Protein AF-A0A920JLR1-F1 (afdb_monomer)

pLDDT: mean 83.34, std 10.09, range [55.19, 95.56]

Solvent-accessible surface area (backbone atoms only — not comparable to full-atom values): 5820 Å² total; per-residue (Å²): 132,66,80,29,56,64,84,44,36,62,77,63,21,90,54,52,91,77,55,85,54,71,63,62,31,38,53,54,38,68,71,50,58,66,67,69,56,52,70,78,49,94,82,64,94,48,66,65,51,44,42,68,67,50,43,50,48,52,71,75,63,57,45,93,74,83,86,86,86,84,74,51,83,55,56,68,64,47,54,50,47,38,64,70,57,41,51,62,69,68,52,131

Radius of gyration: 15.42 Å; Cα contacts (8 Å, |Δi|>4): 59; chains: 1; bounding box: 32×29×36 Å

Structure (mmCIF, N/CA/C/O backbone):
data_AF-A0A920JLR1-F1
#
_entry.id   AF-A0A920JLR1-F1
#
loop_
_atom_site.group_PDB
_atom_site.id
_atom_site.type_symbol
_atom_site.label_atom_id
_atom_site.label_alt_id
_atom_site.label_comp_id
_atom_site.label_asym_id
_atom_site.label_entity_id
_atom_site.label_seq_id
_atom_site.pdbx_PDB_ins_code
_atom_site.Cartn_x
_atom_site.Cartn_y
_atom_site.Cartn_z
_atom_site.occupancy
_atom_site.B_iso_or_equiv
_atom_site.auth_seq_id
_atom_site.auth_comp_id
_atom_site.auth_asym_id
_atom_site.auth_atom_id
_atom_site.pdbx_PDB_model_num
ATOM 1 N N . MET A 1 1 ? 13.662 4.618 -14.945 1.00 55.19 1 MET A N 1
ATOM 2 C CA . MET A 1 1 ? 12.712 3.898 -14.062 1.00 55.19 1 MET A CA 1
ATOM 3 C C . MET A 1 1 ? 12.820 4.418 -12.626 1.00 55.19 1 MET A C 1
ATOM 5 O O . MET A 1 1 ? 13.938 4.534 -12.133 1.00 55.19 1 MET A O 1
ATOM 9 N N . GLY A 1 2 ? 11.710 4.750 -11.951 1.00 61.19 2 GLY A N 1
ATOM 10 C CA . GLY A 1 2 ? 11.730 5.118 -10.523 1.00 61.19 2 GLY A CA 1
ATOM 11 C C . GLY A 1 2 ? 12.158 3.930 -9.648 1.00 61.19 2 GLY A C 1
ATOM 12 O O . GLY A 1 2 ? 11.765 2.801 -9.933 1.00 61.19 2 GLY A O 1
ATOM 13 N N . LYS A 1 3 ? 12.993 4.152 -8.620 1.00 68.25 3 LYS A N 1
ATOM 14 C CA . LYS A 1 3 ? 13.584 3.067 -7.803 1.00 68.25 3 LYS A CA 1
ATOM 15 C C . LYS A 1 3 ? 12.534 2.155 -7.151 1.00 68.25 3 LYS A C 1
ATOM 17 O O . LYS A 1 3 ? 12.769 0.954 -7.088 1.00 68.25 3 LYS A O 1
ATOM 22 N N . SER A 1 4 ? 11.396 2.707 -6.732 1.00 64.31 4 SER A N 1
ATOM 23 C CA . SER A 1 4 ? 10.309 1.977 -6.067 1.00 64.31 4 SER A CA 1
ATOM 24 C C . SER A 1 4 ? 9.668 0.918 -6.972 1.00 64.31 4 SER A C 1
ATOM 26 O O . SER A 1 4 ? 9.545 -0.240 -6.584 1.00 64.31 4 SER A O 1
ATOM 28 N N . LEU A 1 5 ? 9.365 1.259 -8.228 1.00 70.25 5 LEU A N 1
ATOM 29 C CA . LEU A 1 5 ? 8.638 0.375 -9.151 1.00 70.25 5 LEU A CA 1
ATOM 30 C C . LEU A 1 5 ? 9.429 -0.848 -9.637 1.00 70.25 5 LEU A C 1
ATOM 32 O O . LEU A 1 5 ? 8.873 -1.717 -10.311 1.00 70.25 5 LEU A O 1
ATOM 36 N N . LYS A 1 6 ? 10.722 -0.953 -9.304 1.00 72.38 6 LYS A N 1
ATOM 37 C CA . LYS A 1 6 ? 11.556 -2.092 -9.712 1.00 72.38 6 LYS A CA 1
ATOM 38 C C . LYS A 1 6 ? 11.037 -3.431 -9.189 1.00 72.38 6 LYS A C 1
ATOM 40 O O . LYS A 1 6 ? 11.238 -4.427 -9.881 1.00 72.38 6 LYS A O 1
ATOM 45 N N . SER A 1 7 ? 10.403 -3.458 -8.017 1.00 66.56 7 SER A N 1
ATOM 46 C CA . SER A 1 7 ? 9.827 -4.675 -7.427 1.00 66.56 7 SER A CA 1
ATOM 47 C C . SER A 1 7 ? 8.563 -5.146 -8.149 1.00 66.56 7 SER A C 1
ATOM 49 O O . SER A 1 7 ? 8.205 -6.314 -8.055 1.00 66.56 7 SER A O 1
ATOM 51 N N . TRP A 1 8 ? 7.897 -4.268 -8.903 1.00 70.62 8 TRP A N 1
ATOM 52 C CA . TRP A 1 8 ? 6.616 -4.550 -9.558 1.00 70.62 8 TRP A CA 1
ATOM 53 C C . TRP A 1 8 ? 6.754 -4.817 -11.055 1.00 70.62 8 TRP A C 1
ATOM 55 O O . TRP A 1 8 ? 5.755 -4.856 -11.766 1.00 70.62 8 TRP A O 1
ATOM 65 N N . ARG A 1 9 ? 7.976 -5.023 -11.569 1.00 71.69 9 ARG A N 1
ATOM 66 C CA . ARG A 1 9 ? 8.210 -5.163 -13.017 1.00 71.69 9 ARG A CA 1
ATOM 67 C C . ARG A 1 9 ? 7.308 -6.200 -13.682 1.00 71.69 9 ARG A C 1
ATOM 69 O O . ARG A 1 9 ? 6.630 -5.836 -14.631 1.00 71.69 9 ARG A O 1
ATOM 76 N N . GLY A 1 10 ? 7.206 -7.407 -13.127 1.00 65.69 10 GLY A N 1
ATOM 77 C CA . GLY A 1 10 ? 6.337 -8.459 -13.667 1.00 65.69 10 GLY A CA 1
ATOM 78 C C . GLY A 1 10 ? 4.833 -8.236 -13.460 1.00 65.69 10 GLY A C 1
ATOM 79 O O . GLY A 1 10 ? 4.042 -8.847 -14.163 1.00 65.69 10 GLY A O 1
ATOM 80 N N . LEU A 1 11 ? 4.421 -7.361 -12.532 1.00 65.75 11 LEU A N 1
ATOM 81 C CA . LEU A 1 11 ? 3.005 -7.052 -12.268 1.00 65.75 11 LEU A CA 1
ATOM 82 C C . LEU A 1 11 ? 2.421 -6.041 -13.263 1.00 65.75 11 LEU A C 1
ATOM 84 O O . LEU A 1 1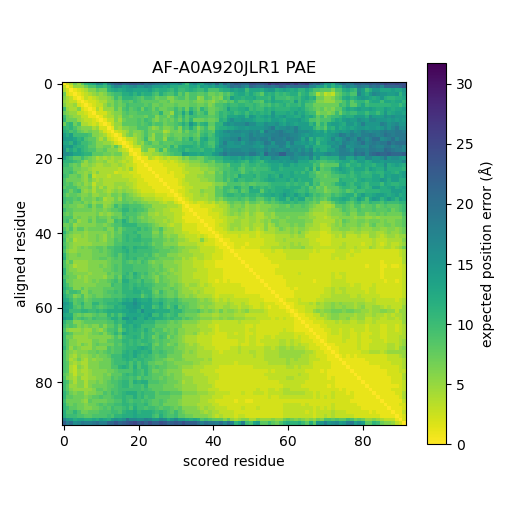1 ? 1.209 -5.919 -13.370 1.00 65.75 11 LEU A O 1
ATOM 88 N N . ARG A 1 12 ? 3.286 -5.295 -13.958 1.00 70.06 12 ARG A N 1
ATOM 89 C CA . ARG A 1 12 ? 2.905 -4.193 -14.856 1.00 70.06 12 ARG A CA 1
ATOM 90 C C . ARG A 1 12 ? 2.706 -4.634 -16.304 1.00 70.06 12 ARG A C 1
ATOM 92 O O . ARG A 1 12 ? 2.220 -3.844 -17.106 1.00 70.06 12 ARG A O 1
ATOM 99 N N . ALA A 1 13 ? 3.129 -5.848 -16.650 1.00 72.31 13 ALA A N 1
ATOM 100 C CA . ALA A 1 13 ? 2.998 -6.362 -18.002 1.00 72.31 13 ALA A CA 1
ATOM 101 C C . ALA A 1 13 ? 1.520 -6.710 -18.272 1.00 72.31 13 ALA A C 1
ATOM 103 O O . ALA A 1 13 ? 0.965 -7.552 -17.560 1.00 72.31 13 ALA A O 1
ATOM 104 N N . PRO A 1 14 ? 0.874 -6.100 -19.282 1.00 67.06 14 PRO A N 1
ATOM 105 C CA . PRO A 1 14 ? -0.548 -6.320 -19.556 1.00 67.06 14 PRO A CA 1
ATOM 106 C C . PRO A 1 14 ? -0.875 -7.787 -19.884 1.00 67.06 14 PRO A C 1
ATOM 108 O O . PRO A 1 14 ? -1.962 -8.257 -19.565 1.00 67.06 14 PRO A O 1
ATOM 111 N N . ASN A 1 15 ? 0.095 -8.542 -20.410 1.00 66.81 15 ASN A N 1
ATOM 112 C CA . ASN A 1 15 ? -0.078 -9.944 -20.799 1.00 66.81 15 ASN A CA 1
ATOM 113 C C . ASN A 1 15 ? 0.352 -10.941 -19.714 1.00 66.81 15 ASN A C 1
ATOM 115 O O . ASN A 1 15 ? 0.584 -12.109 -20.011 1.00 66.81 15 ASN A O 1
ATOM 119 N N . ARG A 1 16 ? 0.458 -10.530 -18.443 1.00 65.38 16 ARG A N 1
ATOM 120 C CA . ARG A 1 16 ? 0.920 -11.414 -17.353 1.00 65.38 16 ARG A CA 1
ATOM 121 C C . ARG A 1 16 ? 0.082 -12.690 -17.181 1.00 65.38 16 ARG A C 1
ATOM 123 O O . ARG A 1 16 ? 0.574 -13.678 -16.652 1.00 65.38 16 ARG A O 1
ATOM 130 N N . LEU A 1 17 ? -1.182 -12.674 -17.599 1.00 66.44 17 LEU A N 1
ATOM 131 C CA . LEU A 1 17 ? -2.059 -13.850 -17.541 1.00 66.44 17 LEU A CA 1
ATOM 132 C C . LEU A 1 17 ? -1.822 -14.848 -18.688 1.00 66.44 17 LEU A C 1
ATOM 134 O O . LEU A 1 17 ? -2.345 -15.955 -18.637 1.00 66.44 17 LEU A O 1
ATOM 138 N N . GLN A 1 18 ? -1.074 -14.456 -19.719 1.00 74.12 18 GLN A N 1
ATOM 139 C CA . GLN A 1 18 ? -0.877 -15.215 -20.958 1.00 74.12 18 GLN A CA 1
ATOM 140 C C . GLN A 1 18 ? 0.592 -15.591 -21.169 1.00 74.12 18 GLN A C 1
ATOM 142 O O . GLN A 1 18 ? 0.880 -16.651 -21.714 1.00 74.12 18 GLN A O 1
ATOM 147 N N . GLU A 1 19 ? 1.512 -14.735 -20.725 1.00 75.88 19 GLU A N 1
ATOM 148 C CA . GLU A 1 19 ? 2.948 -14.921 -20.883 1.00 75.88 19 GLU A CA 1
ATOM 149 C C . GLU A 1 19 ? 3.563 -15.532 -19.617 1.00 75.88 19 GLU A C 1
ATOM 151 O O . GLU A 1 19 ? 3.434 -14.986 -18.516 1.00 75.88 19 GLU A O 1
ATOM 156 N N . LEU A 1 20 ? 4.230 -16.675 -19.786 1.00 75.12 20 LEU A N 1
ATOM 157 C CA . LEU A 1 20 ? 4.841 -17.440 -18.698 1.00 75.12 20 LEU A CA 1
ATOM 158 C C . LEU A 1 20 ? 6.340 -17.155 -18.566 1.00 75.12 20 LEU A C 1
ATOM 160 O O . LEU A 1 20 ? 6.898 -17.444 -17.507 1.00 75.12 20 LEU A O 1
ATOM 164 N N . ASP A 1 21 ? 6.986 -16.580 -19.591 1.00 82.06 21 ASP A N 1
ATOM 165 C CA . ASP A 1 21 ? 8.407 -16.238 -19.541 1.00 82.06 21 ASP A CA 1
ATOM 166 C C . ASP A 1 21 ? 8.648 -14.943 -18.732 1.00 82.06 21 ASP A C 1
ATOM 168 O O . ASP A 1 21 ? 8.272 -13.838 -19.153 1.00 82.06 21 ASP A O 1
ATOM 172 N N . PRO A 1 22 ? 9.340 -15.022 -17.576 1.00 77.31 22 PRO A N 1
ATOM 173 C CA . PRO A 1 22 ? 9.661 -13.851 -16.769 1.00 77.31 22 PRO A CA 1
ATOM 174 C C . PRO A 1 22 ? 10.522 -12.805 -17.490 1.00 77.31 22 PRO A C 1
ATOM 176 O O . PRO A 1 22 ? 10.509 -11.643 -17.080 1.00 77.31 22 PRO A O 1
ATOM 179 N N . MET A 1 23 ? 11.303 -13.189 -18.503 1.00 83.12 23 MET A N 1
ATOM 180 C CA . MET A 1 23 ? 12.151 -12.282 -19.278 1.00 83.12 23 MET A CA 1
ATOM 181 C C . MET A 1 23 ? 11.318 -11.437 -20.243 1.00 83.12 23 MET A C 1
ATOM 183 O O . MET A 1 23 ? 11.431 -10.213 -20.211 1.00 83.12 23 MET A O 1
ATOM 187 N N . VAL A 1 24 ? 10.397 -12.057 -20.983 1.00 81.12 24 VAL A N 1
ATOM 188 C CA . VAL A 1 24 ? 9.468 -11.359 -21.891 1.00 81.12 24 VAL A CA 1
ATOM 189 C C . VAL A 1 24 ? 8.590 -10.370 -21.119 1.00 81.12 24 VAL A C 1
ATOM 191 O O . VAL A 1 24 ? 8.411 -9.220 -21.531 1.00 81.12 24 VAL A O 1
ATOM 194 N N . LEU A 1 25 ? 8.111 -10.762 -19.933 1.00 78.56 25 LEU A N 1
ATOM 195 C CA . LEU A 1 25 ? 7.369 -9.865 -19.041 1.00 78.56 25 LEU A CA 1
ATOM 196 C C . LEU A 1 25 ? 8.205 -8.655 -18.596 1.00 78.56 25 LEU A C 1
ATOM 198 O O . LEU A 1 25 ? 7.666 -7.557 -18.447 1.00 78.56 25 LEU A O 1
ATOM 202 N N . ARG A 1 26 ? 9.513 -8.833 -18.363 1.00 73.75 26 ARG A N 1
ATOM 203 C CA . ARG A 1 26 ? 10.416 -7.735 -17.978 1.00 73.75 26 ARG A CA 1
ATOM 204 C C . ARG A 1 26 ? 10.651 -6.777 -19.133 1.00 73.75 26 ARG A C 1
ATOM 206 O O . ARG A 1 26 ? 10.509 -5.580 -18.919 1.00 73.75 26 ARG A O 1
ATOM 213 N N . GLU A 1 27 ? 10.970 -7.293 -20.315 1.00 82.31 27 GLU A N 1
ATOM 214 C CA . GLU A 1 27 ? 11.208 -6.484 -21.514 1.00 82.31 27 GLU A CA 1
ATOM 215 C C . GLU A 1 27 ? 9.970 -5.662 -21.868 1.00 82.31 27 GLU A C 1
ATOM 217 O O . GLU A 1 27 ? 10.058 -4.443 -21.995 1.00 82.31 27 GLU A O 1
ATOM 222 N N . THR A 1 28 ? 8.799 -6.303 -21.878 1.00 78.75 28 THR A N 1
ATOM 223 C CA . THR A 1 28 ? 7.514 -5.627 -22.100 1.00 78.75 28 THR A CA 1
ATOM 224 C C . THR A 1 28 ? 7.274 -4.538 -21.058 1.00 78.75 28 THR A C 1
ATOM 226 O O . THR A 1 28 ? 6.857 -3.431 -21.377 1.00 78.75 28 THR A O 1
ATOM 229 N N . ALA A 1 29 ? 7.545 -4.815 -19.782 1.00 75.81 29 ALA A N 1
ATOM 230 C CA . ALA A 1 29 ? 7.329 -3.835 -18.725 1.00 75.81 29 ALA A CA 1
ATOM 231 C C . ALA A 1 29 ? 8.374 -2.701 -18.708 1.00 75.81 29 ALA A C 1
ATOM 233 O O . ALA A 1 29 ? 8.135 -1.669 -18.072 1.00 75.81 29 ALA A O 1
ATOM 234 N N . ASP A 1 30 ? 9.533 -2.898 -19.335 1.00 79.75 30 ASP A N 1
ATOM 235 C CA . ASP A 1 30 ? 10.584 -1.892 -19.494 1.00 79.75 30 ASP A CA 1
ATOM 236 C C . ASP A 1 30 ? 10.386 -1.056 -20.776 1.00 79.75 30 ASP A C 1
ATOM 238 O O . ASP A 1 30 ? 10.848 0.084 -20.813 1.00 79.75 30 ASP A O 1
ATOM 242 N N . SER A 1 31 ? 9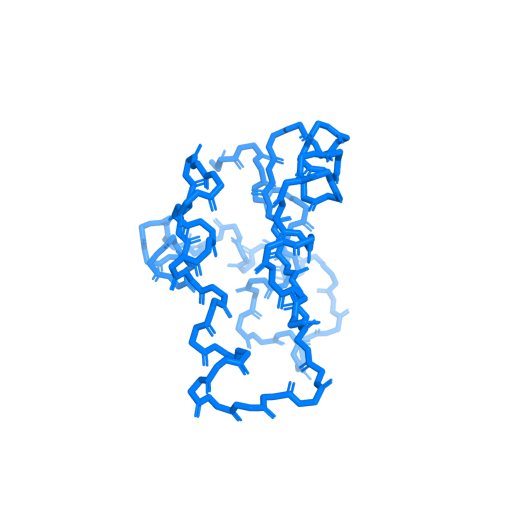.644 -1.561 -21.774 1.00 82.00 31 SER A N 1
ATOM 243 C CA . SER A 1 31 ? 9.260 -0.822 -22.987 1.00 82.00 31 SER A CA 1
ATOM 244 C C . SER A 1 31 ? 8.027 0.074 -22.820 1.00 82.00 31 SER A C 1
ATOM 246 O O . SER A 1 31 ? 7.739 0.875 -23.705 1.00 82.00 31 SER A O 1
ATOM 248 N N . LEU A 1 32 ? 7.274 -0.067 -21.723 1.00 79.75 32 LEU A N 1
ATOM 249 C CA . LEU A 1 32 ? 6.102 0.771 -21.447 1.00 79.75 32 LEU A CA 1
ATOM 250 C C . LEU A 1 32 ? 6.500 2.225 -21.184 1.00 79.75 32 LEU A C 1
ATOM 252 O O . LEU A 1 32 ? 7.446 2.494 -20.434 1.00 79.75 32 LEU A O 1
ATOM 256 N N . ASP A 1 33 ? 5.713 3.156 -21.731 1.00 83.06 33 ASP A N 1
ATOM 257 C CA . ASP A 1 33 ? 5.888 4.571 -21.435 1.00 83.06 33 ASP A CA 1
ATOM 258 C C . ASP A 1 33 ? 5.712 4.836 -19.935 1.00 83.06 33 ASP A C 1
ATOM 260 O O . ASP A 1 33 ? 4.822 4.310 -19.255 1.00 83.06 33 ASP A O 1
ATOM 264 N N . ARG A 1 34 ? 6.614 5.656 -19.400 1.00 75.62 34 ARG A N 1
ATOM 265 C CA . ARG A 1 34 ? 6.678 5.903 -17.967 1.00 75.62 34 ARG A CA 1
ATOM 266 C C . ARG A 1 34 ? 5.461 6.681 -17.486 1.00 75.62 34 ARG A C 1
ATOM 268 O O . ARG A 1 34 ? 4.974 6.376 -16.400 1.00 75.62 34 ARG A O 1
ATOM 275 N N . GLU A 1 35 ? 5.033 7.706 -18.209 1.00 80.56 35 GLU A N 1
ATOM 276 C CA . GLU A 1 35 ? 3.928 8.560 -17.772 1.00 80.56 35 GLU A CA 1
ATOM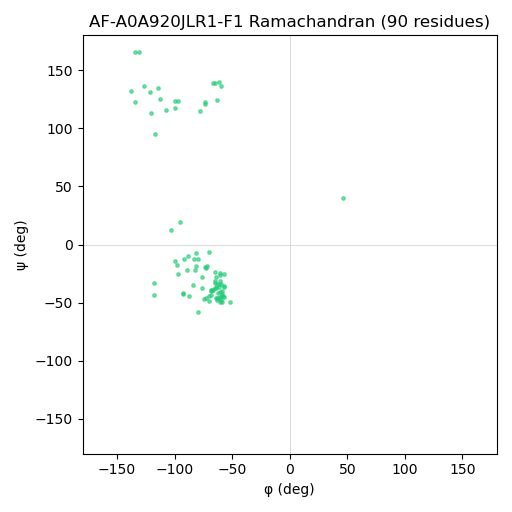 277 C C . GLU A 1 35 ? 2.610 7.799 -17.843 1.00 80.56 35 GLU A C 1
ATOM 279 O O . GLU A 1 35 ? 1.865 7.779 -16.859 1.00 80.56 35 GLU A O 1
ATOM 284 N N . GLU A 1 36 ? 2.391 7.071 -18.940 1.00 79.31 36 GLU A N 1
ATOM 285 C CA . GLU A 1 36 ? 1.224 6.208 -19.098 1.00 79.31 36 GLU A CA 1
ATOM 286 C C . GLU A 1 36 ? 1.148 5.172 -17.971 1.00 79.31 36 GLU A C 1
ATOM 288 O O . GLU A 1 36 ? 0.106 4.993 -17.339 1.00 79.31 36 GLU A O 1
ATOM 293 N N . LEU A 1 37 ? 2.267 4.525 -17.643 1.00 77.69 37 LEU A N 1
ATOM 294 C CA . LEU A 1 37 ? 2.316 3.564 -16.551 1.00 77.69 37 LEU A CA 1
ATOM 295 C C . LEU A 1 37 ? 2.018 4.214 -15.194 1.00 77.69 37 LEU A C 1
ATOM 297 O O . LEU A 1 37 ? 1.260 3.657 -14.403 1.00 77.69 37 LEU A O 1
ATOM 301 N N . MET A 1 38 ? 2.625 5.366 -14.901 1.00 77.25 38 MET A N 1
ATOM 302 C CA . MET A 1 38 ? 2.423 6.063 -13.627 1.00 77.25 38 MET A CA 1
ATOM 303 C C . MET A 1 38 ? 0.975 6.533 -13.447 1.00 77.25 38 MET A C 1
ATOM 305 O O . MET A 1 38 ? 0.529 6.625 -12.308 1.00 77.25 38 MET A O 1
ATOM 309 N N . SER A 1 39 ? 0.244 6.801 -14.534 1.00 82.94 39 SER A N 1
ATOM 310 C CA . SER A 1 39 ? -1.171 7.199 -14.479 1.00 82.94 39 SER A CA 1
ATOM 311 C C . SER A 1 39 ? -2.094 6.105 -13.926 1.00 82.94 39 SER A C 1
ATOM 313 O O . SER A 1 39 ? -3.148 6.411 -13.378 1.00 82.94 39 SER A O 1
ATOM 315 N N . LYS A 1 40 ? -1.675 4.834 -14.007 1.00 82.62 40 LYS A N 1
ATOM 316 C CA . LYS A 1 40 ? -2.448 3.666 -13.548 1.00 82.62 40 LYS A CA 1
ATOM 317 C C . LYS A 1 40 ? -2.346 3.428 -12.040 1.00 82.62 40 LYS A C 1
ATOM 319 O O . LYS A 1 40 ? -3.024 2.546 -11.521 1.00 82.62 40 LYS A O 1
ATOM 324 N N . PHE A 1 41 ? -1.492 4.175 -11.339 1.00 84.62 41 PHE A N 1
ATOM 325 C CA . PHE A 1 41 ? -1.268 4.010 -9.907 1.00 84.62 41 PHE A CA 1
ATOM 326 C C . PHE A 1 41 ? -1.578 5.299 -9.155 1.00 84.62 41 PHE A C 1
ATOM 328 O O . PHE A 1 41 ? -1.056 6.369 -9.479 1.00 84.62 41 PHE A O 1
ATOM 335 N N . SER A 1 42 ? -2.355 5.174 -8.081 1.00 89.06 42 SER A N 1
ATOM 336 C CA . SER A 1 42 ? -2.506 6.246 -7.103 1.00 89.06 42 SER A CA 1
ATOM 337 C C . SER A 1 42 ? -1.153 6.566 -6.467 1.00 89.06 42 SER A C 1
ATOM 339 O O . SER A 1 42 ? -0.347 5.677 -6.174 1.00 89.06 42 SER A O 1
ATOM 341 N N . ARG A 1 43 ? -0.890 7.856 -6.263 1.00 89.75 43 ARG A N 1
ATOM 342 C CA . ARG A 1 43 ? 0.323 8.357 -5.615 1.00 89.75 43 ARG A CA 1
ATOM 343 C C . ARG A 1 43 ? -0.072 9.014 -4.305 1.00 89.75 43 ARG A C 1
ATOM 345 O O . ARG A 1 43 ? -1.008 9.799 -4.296 1.00 89.75 43 ARG A O 1
ATOM 3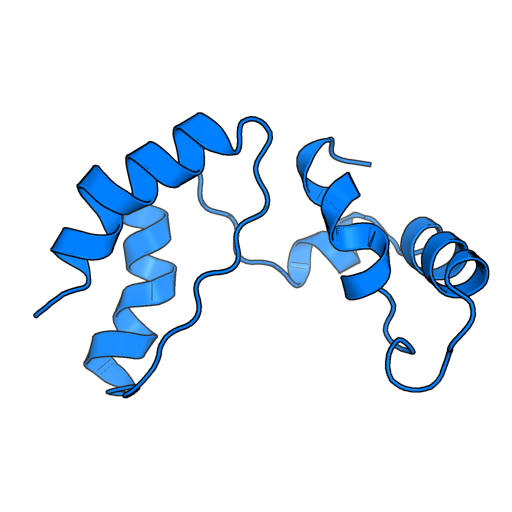52 N N . ALA A 1 44 ? 0.670 8.702 -3.251 1.00 92.06 44 ALA A N 1
ATOM 353 C CA . ALA A 1 44 ? 0.519 9.334 -1.953 1.00 92.06 44 ALA A CA 1
ATOM 354 C C . ALA A 1 44 ? 1.900 9.629 -1.357 1.00 92.06 44 ALA A C 1
ATOM 356 O O . ALA A 1 44 ? 2.788 8.769 -1.372 1.00 92.06 44 ALA A O 1
ATOM 357 N N . GLY A 1 45 ? 2.084 10.848 -0.863 1.00 90.31 45 GLY A N 1
ATOM 358 C CA . GLY A 1 45 ? 3.249 11.300 -0.109 1.00 90.31 45 GLY A CA 1
ATOM 359 C C . GLY A 1 45 ? 3.023 11.324 1.403 1.00 90.31 45 GLY A C 1
ATOM 360 O O . GLY A 1 45 ? 3.996 11.400 2.153 1.00 90.31 45 GLY A O 1
ATOM 361 N N . THR A 1 46 ? 1.769 11.237 1.855 1.00 91.69 46 THR A N 1
ATOM 362 C CA . THR A 1 46 ? 1.375 11.354 3.267 1.00 91.69 46 THR A CA 1
ATOM 363 C C . THR A 1 46 ? 0.377 10.266 3.679 1.00 91.69 46 THR A C 1
ATOM 365 O O . THR A 1 46 ? -0.196 9.576 2.835 1.00 91.69 46 THR A O 1
ATOM 368 N N . VAL A 1 47 ? 0.176 10.090 4.991 1.00 92.50 47 VAL A N 1
ATOM 369 C CA . VAL A 1 47 ? -0.842 9.166 5.529 1.00 92.50 47 VAL A CA 1
ATOM 370 C C . VAL A 1 47 ? -2.250 9.625 5.166 1.00 92.50 47 VAL A C 1
ATOM 372 O O . VAL A 1 47 ? -3.091 8.784 4.873 1.00 92.50 47 VAL A O 1
ATOM 375 N N . ASP A 1 48 ? -2.509 10.931 5.158 1.00 93.88 48 ASP A N 1
ATOM 376 C CA . ASP A 1 48 ? -3.841 11.459 4.855 1.00 93.88 48 ASP A CA 1
ATOM 377 C C . ASP A 1 48 ? -4.202 11.223 3.380 1.00 93.88 48 ASP A C 1
ATOM 379 O O . ASP A 1 48 ? -5.289 10.742 3.088 1.00 93.88 48 ASP A O 1
ATOM 383 N N . GLU A 1 49 ? -3.247 11.378 2.456 1.00 95.19 49 GLU A N 1
ATOM 384 C CA . GLU A 1 49 ? -3.453 10.996 1.050 1.00 95.19 49 GLU A CA 1
ATOM 385 C C . GLU A 1 49 ? -3.698 9.485 0.881 1.00 95.19 49 GLU A C 1
ATOM 387 O O . GLU A 1 49 ? -4.475 9.065 0.026 1.00 95.19 49 GLU A O 1
ATOM 392 N N . LEU A 1 50 ? -3.057 8.639 1.699 1.00 94.31 50 LEU A N 1
ATOM 393 C CA . LEU A 1 50 ? -3.366 7.206 1.724 1.00 94.31 50 LEU A CA 1
ATOM 394 C C . LEU A 1 50 ? -4.779 6.948 2.270 1.00 94.31 50 LEU A C 1
ATOM 396 O O . LEU A 1 50 ? -5.474 6.080 1.744 1.00 94.31 50 LEU A O 1
ATOM 400 N N . MET A 1 51 ? -5.220 7.690 3.288 1.00 94.25 51 MET A N 1
ATOM 401 C CA . MET A 1 51 ? -6.592 7.606 3.793 1.00 94.25 51 MET A CA 1
ATOM 402 C C . MET A 1 51 ? -7.596 7.977 2.706 1.00 94.25 51 MET A C 1
ATOM 404 O O . MET A 1 51 ? -8.538 7.223 2.504 1.00 94.25 51 MET A O 1
ATOM 408 N N . ASP A 1 52 ? -7.369 9.050 1.955 1.00 94.50 52 ASP A N 1
ATOM 409 C CA . ASP A 1 52 ? -8.266 9.459 0.869 1.00 94.50 52 ASP A CA 1
ATOM 410 C C . ASP A 1 52 ? -8.406 8.377 -0.214 1.00 94.50 52 ASP A C 1
ATOM 412 O O . ASP A 1 52 ? -9.481 8.191 -0.782 1.00 94.50 52 ASP A O 1
ATOM 416 N N . ILE A 1 53 ? -7.338 7.614 -0.472 1.00 94.00 53 ILE A N 1
ATOM 417 C CA . ILE A 1 53 ? -7.351 6.501 -1.432 1.00 94.00 53 ILE A CA 1
ATOM 418 C C . ILE A 1 53 ? -8.126 5.290 -0.892 1.00 94.00 53 ILE A C 1
ATOM 420 O O . ILE A 1 53 ? -8.898 4.680 -1.631 1.00 94.00 53 ILE A O 1
ATOM 424 N N . TYR A 1 54 ? -7.890 4.894 0.363 1.00 92.94 54 TYR A N 1
ATOM 425 C CA . TYR A 1 54 ? -8.386 3.615 0.892 1.00 92.94 54 TYR A CA 1
ATOM 426 C C . TYR A 1 54 ? -9.697 3.725 1.678 1.00 92.94 54 TYR A C 1
ATOM 428 O O . TYR A 1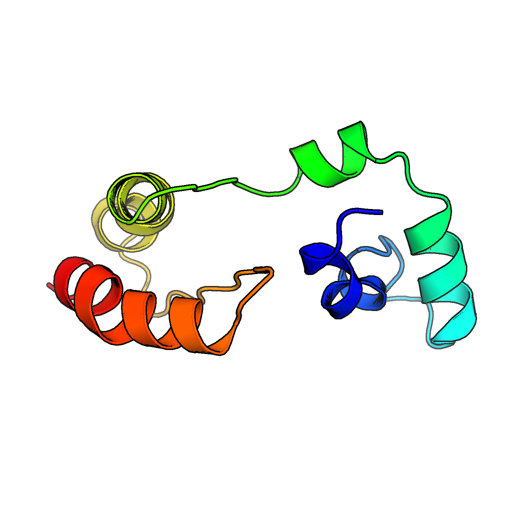 54 ? -10.440 2.747 1.739 1.00 92.94 54 TYR A O 1
ATOM 436 N N . LYS A 1 55 ? -10.015 4.886 2.257 1.00 92.69 55 LYS A N 1
ATOM 437 C CA . LYS A 1 55 ? -11.229 5.106 3.056 1.00 92.69 55 LYS A CA 1
ATOM 438 C C . LYS A 1 55 ? -12.518 4.829 2.273 1.00 92.69 55 LYS A C 1
ATOM 440 O O . LYS A 1 55 ? -13.352 4.125 2.834 1.00 92.69 55 LYS A O 1
ATOM 445 N N . PRO A 1 56 ? -12.679 5.241 0.997 1.00 93.19 56 PRO A N 1
ATOM 446 C CA . PRO A 1 56 ? -13.882 4.905 0.232 1.00 93.19 56 PRO A CA 1
ATOM 447 C C . PRO A 1 56 ? -14.123 3.395 0.139 1.00 93.19 56 PRO A C 1
ATOM 449 O O . PRO A 1 56 ? -15.258 2.939 0.229 1.00 93.19 56 PRO A O 1
ATOM 452 N N . LEU A 1 57 ? -13.059 2.589 0.030 1.00 91.38 57 LEU A N 1
ATOM 453 C CA . LEU A 1 57 ? -13.180 1.128 -0.041 1.00 91.38 57 LEU A CA 1
ATOM 454 C C . LEU A 1 57 ? -13.754 0.523 1.248 1.00 91.38 57 LEU A C 1
ATOM 456 O O . LEU A 1 57 ? -14.435 -0.500 1.189 1.00 91.38 57 LEU A O 1
ATOM 460 N N . VAL A 1 58 ? -13.474 1.150 2.392 1.00 90.44 58 VAL A N 1
ATOM 461 C CA . VAL A 1 58 ? -13.932 0.709 3.716 1.00 90.44 58 VAL A CA 1
ATOM 462 C C . VAL A 1 58 ? -15.311 1.273 4.052 1.00 90.44 58 VAL A C 1
ATOM 464 O O . VAL A 1 58 ? -16.159 0.549 4.569 1.00 90.44 58 VAL A O 1
ATOM 467 N N . ASP A 1 59 ? -15.531 2.559 3.790 1.00 90.69 59 ASP A N 1
ATOM 468 C CA . ASP A 1 59 ? -16.718 3.278 4.253 1.00 90.69 59 ASP A CA 1
ATOM 469 C C . ASP A 1 59 ? -17.854 3.279 3.231 1.00 90.69 59 ASP A C 1
ATOM 471 O O . ASP A 1 59 ? -18.995 3.052 3.620 1.00 90.69 59 ASP A O 1
ATOM 475 N N . ASP A 1 60 ? -17.549 3.496 1.949 1.00 91.69 60 ASP A N 1
ATOM 476 C CA . ASP A 1 60 ? -18.570 3.656 0.906 1.00 91.69 60 ASP A CA 1
ATOM 477 C C . ASP A 1 60 ? -18.895 2.321 0.229 1.00 91.69 60 ASP A C 1
ATOM 479 O O . ASP A 1 60 ? -20.054 2.015 -0.045 1.00 91.69 60 ASP A O 1
ATOM 483 N N . PHE A 1 61 ? -17.864 1.516 -0.045 1.00 89.69 61 PHE A N 1
ATOM 484 C CA . PHE A 1 61 ? -18.018 0.191 -0.653 1.00 89.69 61 PHE A CA 1
ATOM 485 C C . PHE A 1 61 ? -18.224 -0.927 0.374 1.00 89.69 61 PHE A C 1
ATOM 487 O O . PHE A 1 61 ? -18.510 -2.052 -0.029 1.00 89.69 61 PHE A O 1
ATOM 494 N N . GLU A 1 62 ? -18.044 -0.634 1.669 1.00 86.69 62 GLU A N 1
ATOM 495 C CA . GLU A 1 62 ? -18.160 -1.593 2.780 1.00 86.69 62 GLU A CA 1
ATOM 496 C C . GLU A 1 62 ? -17.431 -2.920 2.508 1.00 86.69 62 GLU A C 1
ATOM 498 O O . GLU A 1 62 ? -17.919 -4.010 2.807 1.00 86.69 62 GLU A O 1
ATOM 503 N N . SER A 1 63 ? -16.243 -2.832 1.901 1.00 88.50 63 SER A N 1
ATOM 504 C CA . SER A 1 63 ? -15.502 -4.017 1.474 1.00 88.50 63 SER A CA 1
ATOM 505 C C . SER A 1 63 ? -15.120 -4.867 2.685 1.00 88.50 63 SER A C 1
ATOM 507 O O . SER A 1 63 ? -14.413 -4.399 3.577 1.00 88.50 63 SER A O 1
ATOM 509 N N . GLU A 1 64 ? -15.502 -6.146 2.680 1.00 88.19 64 GLU A N 1
ATOM 510 C CA . GLU A 1 64 ? -15.136 -7.088 3.749 1.00 88.19 64 GLU A CA 1
ATOM 511 C C . GLU A 1 64 ? -13.616 -7.280 3.860 1.00 88.19 64 GLU A C 1
ATOM 513 O O . GLU A 1 64 ? -13.072 -7.483 4.946 1.00 88.19 64 GLU A O 1
ATOM 518 N N . ILE A 1 65 ? -12.917 -7.218 2.721 1.00 88.94 65 ILE A N 1
ATOM 519 C CA . ILE A 1 65 ? -11.468 -7.379 2.632 1.00 88.94 65 ILE A CA 1
ATOM 520 C C . ILE A 1 65 ? -10.900 -6.280 1.736 1.00 88.94 65 ILE A C 1
ATOM 522 O O . ILE A 1 65 ? -11.228 -6.193 0.554 1.00 88.94 65 ILE A O 1
ATOM 526 N N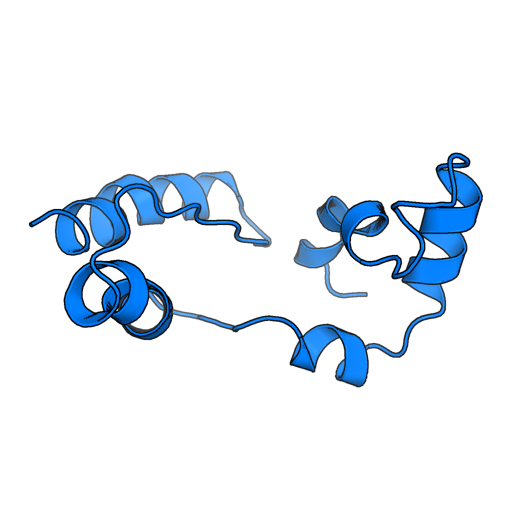 . VAL A 1 66 ? -9.976 -5.487 2.282 1.00 89.00 66 VAL A N 1
ATOM 527 C CA . VAL A 1 66 ? -9.202 -4.488 1.533 1.00 89.00 66 VAL A CA 1
ATOM 528 C C . VAL A 1 66 ? -7.741 -4.918 1.482 1.00 89.00 66 VAL A C 1
ATOM 530 O O . VAL A 1 66 ? -7.107 -5.147 2.511 1.00 89.00 66 VAL A O 1
ATOM 533 N N . THR A 1 67 ? -7.188 -5.011 0.271 1.00 89.31 67 THR A N 1
ATOM 534 C CA . THR A 1 67 ? -5.759 -5.282 0.064 1.00 89.31 67 THR A CA 1
ATOM 535 C C . THR A 1 67 ? -5.021 -3.984 -0.230 1.00 89.31 67 THR A C 1
ATOM 537 O O . THR A 1 67 ? -5.340 -3.283 -1.188 1.00 89.31 67 THR A O 1
ATOM 540 N N . ILE A 1 68 ? -3.999 -3.684 0.570 1.00 87.44 68 ILE A N 1
ATOM 541 C CA . ILE A 1 68 ? -3.134 -2.516 0.384 1.00 87.44 68 ILE A CA 1
ATOM 542 C C . ILE A 1 68 ? -1.853 -2.969 -0.308 1.00 87.44 68 ILE A C 1
ATOM 544 O O . ILE A 1 68 ? -1.074 -3.744 0.248 1.00 87.44 68 ILE A O 1
ATOM 548 N N . GLN A 1 69 ? -1.612 -2.457 -1.514 1.00 87.12 69 GLN A N 1
ATOM 549 C CA . GLN A 1 69 ? -0.392 -2.734 -2.265 1.00 87.12 69 GLN A CA 1
ATOM 550 C C . GLN A 1 69 ? 0.344 -1.423 -2.545 1.00 87.12 69 GLN A C 1
ATOM 552 O O . GLN A 1 69 ? -0.136 -0.582 -3.299 1.00 87.12 69 GLN A O 1
ATOM 557 N N . ILE A 1 70 ? 1.523 -1.237 -1.941 1.00 88.62 70 ILE A N 1
ATOM 558 C CA . ILE A 1 70 ? 2.302 0.007 -2.051 1.00 88.62 70 ILE A CA 1
ATOM 559 C C . ILE A 1 70 ? 3.729 -0.288 -2.507 1.00 88.62 70 ILE A C 1
ATOM 561 O O . ILE A 1 70 ? 4.384 -1.219 -2.040 1.00 88.62 70 ILE A O 1
ATOM 565 N N . SER A 1 71 ? 4.214 0.534 -3.435 1.00 88.00 71 SER A N 1
ATOM 566 C CA . SER A 1 71 ? 5.599 0.534 -3.887 1.00 88.00 71 SER A CA 1
ATOM 567 C C . SER A 1 71 ? 6.299 1.776 -3.344 1.00 88.00 71 SER A C 1
ATOM 569 O O . SER A 1 71 ? 5.955 2.898 -3.712 1.00 88.00 71 SER A O 1
ATOM 571 N N . SER A 1 72 ? 7.299 1.589 -2.484 1.00 89.44 72 SER A N 1
ATOM 572 C CA . SER A 1 72 ? 8.067 2.683 -1.883 1.00 89.44 72 SER A CA 1
ATOM 573 C C . SER A 1 72 ? 9.573 2.456 -2.005 1.00 89.44 72 SER A C 1
ATOM 575 O O . SER A 1 72 ? 10.039 1.371 -2.357 1.00 89.44 72 SER A O 1
ATOM 577 N N . ILE A 1 73 ? 10.351 3.516 -1.769 1.00 88.75 73 ILE A N 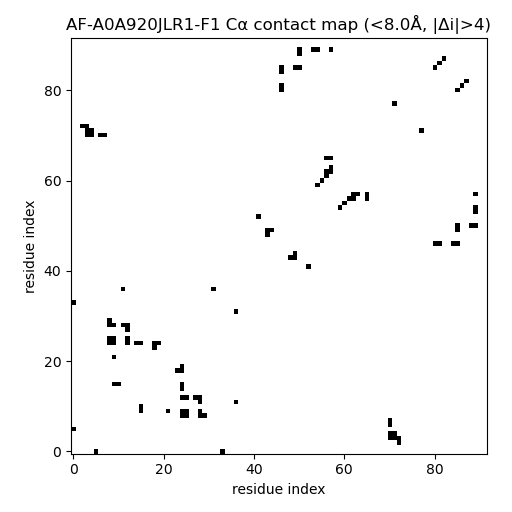1
ATOM 578 C CA . ILE A 1 73 ? 11.820 3.444 -1.782 1.00 88.75 73 ILE A CA 1
ATOM 579 C C . ILE A 1 73 ? 12.342 2.788 -0.496 1.00 88.75 73 ILE A C 1
ATOM 581 O O . ILE A 1 73 ? 13.303 2.028 -0.555 1.00 88.75 73 ILE A O 1
ATOM 585 N N . ASN A 1 74 ? 11.710 3.072 0.648 1.00 90.12 74 ASN A N 1
ATOM 586 C CA . ASN A 1 74 ? 12.036 2.476 1.942 1.00 90.12 74 ASN A CA 1
ATOM 587 C C . ASN A 1 74 ? 10.828 1.678 2.439 1.00 90.12 74 ASN A C 1
ATOM 589 O O . ASN A 1 74 ? 9.904 2.239 3.027 1.00 90.12 74 ASN A O 1
ATOM 593 N N . GLN A 1 75 ? 10.839 0.376 2.162 1.00 86.69 75 GLN A N 1
ATOM 594 C CA . GLN A 1 75 ? 9.714 -0.501 2.469 1.00 86.69 75 GLN A CA 1
ATOM 595 C C . GLN A 1 75 ? 9.516 -0.692 3.970 1.00 86.69 75 GLN A C 1
ATOM 597 O O . GLN A 1 75 ? 8.379 -0.653 4.419 1.00 86.69 75 GLN A O 1
ATOM 602 N N . GLU A 1 76 ? 10.590 -0.826 4.749 1.00 92.19 76 GLU A N 1
ATOM 603 C CA . GLU A 1 76 ? 10.506 -1.015 6.204 1.00 92.19 76 GLU A CA 1
ATOM 604 C C . GLU A 1 76 ? 9.815 0.171 6.878 1.00 92.19 76 GLU A C 1
ATOM 606 O O . GLU A 1 76 ? 8.834 -0.006 7.598 1.00 92.19 76 GLU A O 1
ATOM 611 N N . LYS A 1 77 ? 10.248 1.396 6.551 1.00 92.69 77 LYS A N 1
ATOM 612 C CA . LYS A 1 77 ? 9.620 2.616 7.070 1.00 92.69 77 LYS A CA 1
ATOM 613 C C . LYS A 1 77 ? 8.172 2.756 6.601 1.00 92.69 77 LYS A C 1
ATOM 615 O O . LYS A 1 77 ? 7.326 3.224 7.356 1.00 92.69 77 LYS A O 1
ATOM 620 N N . THR A 1 78 ? 7.873 2.361 5.361 1.00 92.56 78 THR A N 1
ATOM 621 C CA . THR A 1 78 ? 6.491 2.346 4.865 1.00 92.56 78 THR A CA 1
ATOM 622 C C . THR A 1 78 ? 5.637 1.361 5.655 1.00 92.56 78 THR A C 1
ATOM 624 O O . THR A 1 78 ? 4.575 1.751 6.112 1.00 92.56 78 THR A O 1
ATOM 627 N N . ILE A 1 79 ? 6.092 0.126 5.873 1.00 92.81 79 ILE A N 1
ATOM 628 C CA . ILE A 1 79 ? 5.357 -0.882 6.651 1.00 92.81 79 ILE A CA 1
ATOM 629 C C . ILE A 1 79 ? 5.098 -0.384 8.077 1.00 92.81 79 ILE A C 1
ATOM 631 O O . ILE A 1 79 ? 3.974 -0.494 8.564 1.00 92.81 79 ILE A O 1
ATOM 635 N N . GLU A 1 80 ? 6.104 0.211 8.722 1.00 95.25 80 GLU A N 1
ATOM 636 C CA . GLU A 1 80 ? 5.964 0.788 10.060 1.00 95.25 80 GLU A CA 1
ATOM 637 C C . GLU A 1 80 ? 4.890 1.887 10.099 1.00 95.25 80 GLU A C 1
ATOM 639 O O . GLU A 1 80 ? 3.995 1.843 10.944 1.00 95.25 80 GLU A O 1
ATOM 644 N N . LEU A 1 81 ? 4.942 2.835 9.160 1.00 95.12 81 LEU A N 1
ATOM 645 C CA . LEU A 1 81 ? 3.971 3.925 9.042 1.00 95.12 81 LEU A CA 1
ATOM 646 C C . LEU A 1 81 ? 2.556 3.404 8.755 1.00 95.12 81 LEU A C 1
ATOM 648 O O . LEU A 1 81 ? 1.595 3.856 9.374 1.00 95.12 81 LEU A O 1
ATOM 652 N N . LEU A 1 82 ? 2.414 2.410 7.873 1.00 93.75 82 LEU A N 1
ATOM 653 C CA . LEU A 1 82 ? 1.116 1.792 7.594 1.00 93.75 82 LEU A CA 1
ATOM 654 C C . LEU A 1 82 ? 0.534 1.141 8.852 1.00 93.75 82 LEU A C 1
ATOM 656 O O . LEU A 1 82 ? -0.635 1.351 9.163 1.00 93.75 82 LEU A O 1
ATOM 660 N N . GLY A 1 83 ? 1.347 0.385 9.593 1.00 93.38 83 GLY A N 1
ATOM 661 C CA . GLY A 1 83 ? 0.910 -0.306 10.803 1.00 93.38 83 GLY A CA 1
ATOM 662 C C . GLY A 1 83 ? 0.559 0.634 11.955 1.00 93.38 83 GLY A C 1
ATOM 663 O O . GLY A 1 83 ? -0.413 0.384 12.665 1.00 93.38 83 GLY 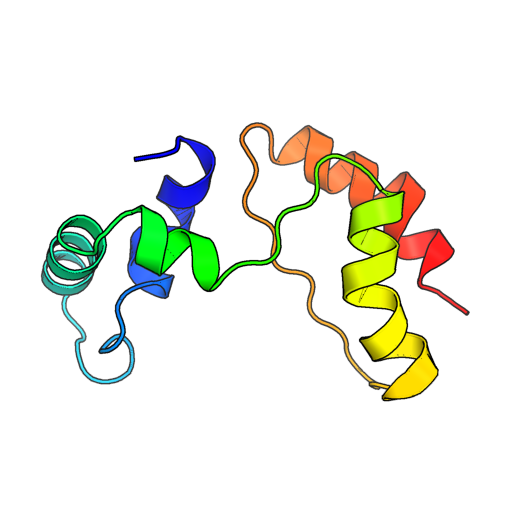A O 1
ATOM 664 N N . LYS A 1 84 ? 1.334 1.708 12.141 1.00 95.56 84 LYS A N 1
ATOM 665 C CA . LYS A 1 84 ? 1.155 2.647 1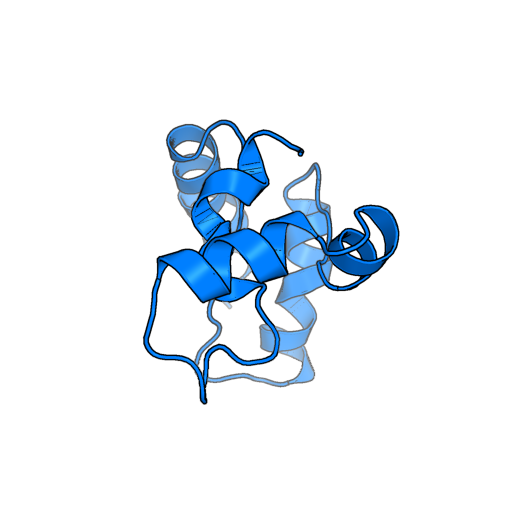3.258 1.00 95.56 84 LYS A CA 1
ATOM 666 C C . LYS A 1 84 ? 0.102 3.715 12.996 1.00 95.56 84 LYS A C 1
ATOM 668 O O . LYS A 1 84 ? -0.568 4.123 13.938 1.00 95.56 84 LYS A O 1
ATOM 673 N N . GLU A 1 85 ? -0.032 4.176 11.756 1.00 95.06 85 GLU A N 1
ATOM 674 C CA . GLU A 1 85 ? -0.837 5.362 11.451 1.00 95.06 85 GLU A CA 1
ATOM 675 C C . GLU A 1 85 ? -2.014 5.075 10.523 1.00 95.06 85 GLU A C 1
ATOM 677 O O . GLU A 1 85 ? -3.111 5.559 10.789 1.00 95.06 85 GLU A O 1
ATOM 682 N N . LEU A 1 86 ? -1.826 4.292 9.454 1.00 93.81 86 LEU A N 1
ATOM 683 C CA . LEU A 1 86 ? -2.884 4.082 8.460 1.00 93.81 86 LEU A CA 1
ATOM 684 C C . LEU A 1 86 ? -3.914 3.043 8.918 1.00 93.81 86 LEU A C 1
ATOM 686 O O . LEU A 1 86 ? -5.103 3.334 8.998 1.00 93.81 86 LEU A O 1
ATOM 690 N N . LEU A 1 87 ? -3.468 1.820 9.218 1.00 93.06 87 LEU A N 1
ATOM 691 C CA . LEU A 1 87 ? -4.364 0.709 9.545 1.00 93.06 87 LEU A CA 1
ATOM 692 C C . LEU A 1 87 ? -5.259 0.994 10.764 1.00 93.06 87 LEU A C 1
ATOM 694 O O . LEU A 1 87 ? -6.435 0.642 10.697 1.00 93.06 87 LEU A O 1
ATOM 698 N N . PRO A 1 88 ? -4.784 1.641 11.850 1.00 92.75 88 PRO A N 1
ATOM 699 C CA . PRO A 1 88 ? -5.655 2.006 12.966 1.00 92.75 88 PRO A CA 1
ATOM 700 C C . PRO A 1 88 ? -6.733 3.025 12.588 1.00 92.75 88 PRO A C 1
ATOM 702 O O . PRO A 1 88 ? -7.824 2.955 13.132 1.00 92.75 88 PRO A O 1
ATOM 705 N N . LYS A 1 89 ? -6.449 3.944 11.653 1.00 91.62 89 LYS A N 1
ATOM 706 C CA . LYS A 1 89 ? -7.424 4.933 11.162 1.00 91.62 89 LYS A CA 1
ATOM 707 C C . LYS A 1 89 ? -8.444 4.331 10.188 1.00 91.62 89 LYS A C 1
ATOM 709 O O . LYS A 1 89 ? -9.545 4.858 10.075 1.00 91.62 89 LYS A O 1
ATOM 714 N N . LEU A 1 90 ? -8.070 3.272 9.464 1.00 89.19 90 LEU A N 1
ATOM 715 C CA . LEU A 1 90 ? -8.967 2.540 8.559 1.00 89.19 90 LEU A CA 1
ATOM 716 C C . LEU A 1 90 ? -9.847 1.518 9.287 1.00 89.19 90 LEU A C 1
ATOM 718 O O . LEU A 1 90 ? -10.880 1.122 8.756 1.00 89.19 90 LEU A O 1
ATOM 722 N N . LYS A 1 91 ? -9.448 1.061 10.478 1.00 81.12 91 LYS A N 1
ATOM 723 C CA . LYS A 1 91 ? -10.304 0.217 11.313 1.00 81.12 91 LYS A CA 1
ATOM 724 C C . LYS A 1 91 ? -11.413 1.074 11.924 1.00 81.12 91 LYS A C 1
ATOM 726 O O . LYS A 1 91 ? -11.119 2.052 12.605 1.00 81.12 91 LYS A O 1
ATOM 731 N N . LYS A 1 92 ? -12.663 0.684 11.667 1.00 62.88 92 LYS A N 1
ATOM 732 C CA . LYS A 1 92 ? -13.820 1.139 12.446 1.00 62.88 92 LYS A CA 1
ATOM 733 C C . LYS A 1 92 ? -13.730 0.620 13.881 1.00 62.88 92 LYS A C 1
ATOM 735 O O . LYS A 1 92 ? -13.242 -0.522 14.062 1.00 62.88 92 LYS A O 1
#

Secondary structure (DSSP, 8-state):
--SGGGGGGGGS-TTTTT---HHHHHHHHHHS-HHHHHHTS---SSHHHHHHHHHHHHHTS--S--------S-HHHHHHHIIIIIHHHH--

Mean predicted aligned error: 6.92 Å

Foldseek 3Di:
DDQQCPVCQLVQQPCNVPDPDPVVSNVSSVPDDPVVSPVVDQDDPDLVSVCVVCLCVCPVVVPPDDDDDDGDPDVVVVVVCCVPPNPVVSPD

Sequence (92 aa):
MGKSLKSWRGLRAPNRLQELDPMVLRETADSLDREELMSKFSRAGTVDELMDIYKPLVDDFESEIVTIQISSINQEKTIELLGKELLPKLKK